Protein AF-A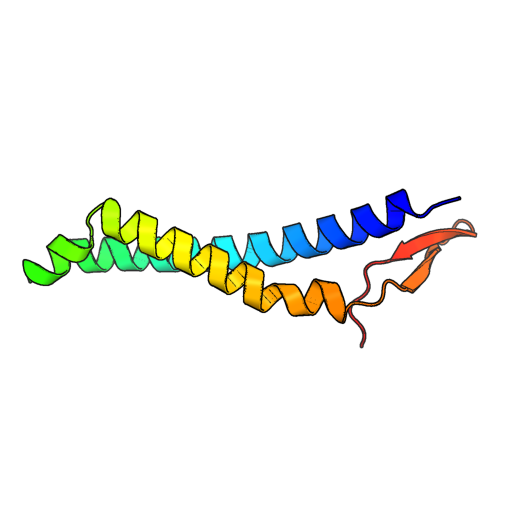0A816HWC2-F1 (afdb_monomer_lite)

pLDDT: mean 72.95, std 12.74, range [32.75, 89.69]

Secondary structure (DSSP, 8-state):
--HHHHHHHHHHHHHHHHHHHHHHHHHHHHHHHHHHHH-S-HHHHTTS-HHHHHHHHHHHHHHHHHHHHHHHHH---EEEEPTTS-EEEE-PPP-

Foldseek 3Di:
DPPVQQVVVLVVVLCVVLVVVLVVVLVVLVVLLVVLCPDPDPVSVVCNDPVNSVVSSVVSSVVSNVVSVVCSVPFDFDFDQDPVRDTDGHSDGDD

Radius of gyration: 19.79 Å; chains: 1; bounding box: 37×24×62 Å

Structure (mmCIF, N/CA/C/O backbone):
data_AF-A0A816HWC2-F1
#
_entry.id   AF-A0A816HWC2-F1
#
loop_
_atom_site.group_PDB
_atom_site.id
_atom_site.type_symbol
_atom_site.label_atom_id
_atom_site.label_alt_id
_atom_site.label_comp_id
_atom_site.label_asym_id
_atom_site.label_entity_id
_atom_site.label_seq_id
_atom_site.pdbx_PDB_ins_code
_atom_site.Cartn_x
_atom_site.Cartn_y
_atom_site.Cartn_z
_atom_site.occupancy
_atom_site.B_iso_or_equiv
_atom_site.auth_seq_id
_atom_site.auth_comp_id
_atom_site.auth_asym_id
_atom_site.auth_atom_id
_atom_si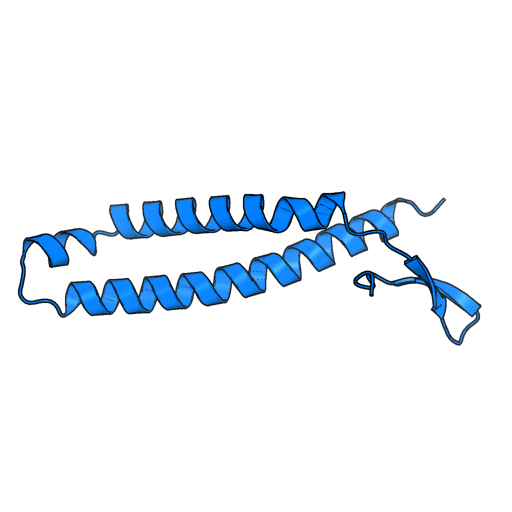te.pdbx_PDB_model_num
ATOM 1 N N . MET A 1 1 ? 17.775 12.187 -25.357 1.00 32.75 1 MET A N 1
ATOM 2 C CA . MET A 1 1 ? 17.493 12.908 -24.096 1.00 32.75 1 MET A CA 1
ATOM 3 C C . MET A 1 1 ? 16.053 12.625 -23.689 1.00 32.75 1 MET A C 1
ATOM 5 O O . MET A 1 1 ? 15.176 13.368 -24.098 1.00 32.75 1 MET A O 1
ATOM 9 N N . THR A 1 2 ? 15.776 11.552 -22.940 1.00 41.78 2 THR A N 1
ATOM 10 C CA . THR A 1 2 ? 14.391 11.294 -22.481 1.00 41.78 2 THR A CA 1
ATOM 11 C C . THR A 1 2 ? 14.342 10.441 -21.207 1.00 41.78 2 THR A C 1
ATOM 13 O O . THR A 1 2 ? 13.577 9.494 -21.100 1.00 41.78 2 THR A O 1
ATOM 16 N N . ASN A 1 3 ? 15.166 10.779 -20.210 1.00 52.75 3 ASN A N 1
ATOM 17 C CA . ASN A 1 3 ? 15.174 10.080 -18.914 1.00 52.75 3 ASN A CA 1
ATOM 18 C C . ASN A 1 3 ? 14.055 10.545 -17.958 1.00 52.75 3 ASN A C 1
ATOM 20 O O . ASN A 1 3 ? 13.645 9.785 -17.085 1.00 52.75 3 ASN A O 1
ATOM 24 N N . GLY A 1 4 ? 13.523 11.763 -18.131 1.00 60.84 4 GLY A N 1
ATOM 25 C CA . GLY A 1 4 ? 12.471 12.310 -17.260 1.00 60.84 4 GLY A CA 1
ATOM 26 C C . GLY A 1 4 ? 11.133 11.577 -17.395 1.00 60.84 4 GLY A C 1
ATOM 27 O O . GLY A 1 4 ? 10.565 11.140 -16.400 1.00 60.84 4 GLY A O 1
ATOM 28 N N . ASN A 1 5 ? 10.678 11.348 -18.630 1.00 67.38 5 ASN A N 1
ATOM 29 C CA . ASN A 1 5 ? 9.385 10.704 -18.900 1.00 67.38 5 ASN A CA 1
ATOM 30 C C . ASN A 1 5 ? 9.338 9.243 -18.418 1.00 67.38 5 ASN A C 1
ATOM 32 O O . ASN A 1 5 ? 8.292 8.763 -17.984 1.00 67.38 5 ASN A O 1
ATOM 36 N N . LEU A 1 6 ? 10.483 8.551 -18.442 1.00 68.31 6 LEU A N 1
ATOM 37 C CA . LEU A 1 6 ? 10.612 7.175 -17.965 1.00 68.31 6 LEU A CA 1
ATOM 38 C C . LEU A 1 6 ? 10.467 7.088 -16.439 1.00 68.31 6 LEU A C 1
ATOM 40 O O . LEU A 1 6 ? 9.684 6.287 -15.926 1.00 68.31 6 LEU A O 1
ATOM 44 N N . ALA A 1 7 ? 11.184 7.953 -15.715 1.00 69.81 7 ALA A N 1
ATOM 45 C CA . ALA A 1 7 ? 11.095 8.035 -14.262 1.00 69.81 7 ALA A CA 1
ATOM 46 C C . ALA A 1 7 ? 9.677 8.421 -13.808 1.00 69.81 7 ALA A C 1
ATOM 48 O O . ALA A 1 7 ? 9.143 7.822 -12.874 1.00 69.81 7 ALA A O 1
ATOM 49 N N . THR A 1 8 ? 9.028 9.356 -14.510 1.00 74.62 8 THR A N 1
ATOM 50 C CA . THR A 1 8 ? 7.641 9.746 -14.228 1.00 74.62 8 THR A CA 1
ATOM 51 C C . THR A 1 8 ? 6.651 8.598 -14.450 1.00 74.62 8 THR A C 1
ATOM 53 O O . THR A 1 8 ? 5.786 8.413 -13.595 1.00 74.62 8 THR A O 1
ATOM 56 N N . CYS A 1 9 ? 6.789 7.781 -15.508 1.00 73.94 9 CYS A N 1
ATOM 57 C CA . CYS A 1 9 ? 5.943 6.583 -15.692 1.00 73.94 9 CYS A CA 1
ATOM 58 C C . CYS A 1 9 ? 6.109 5.613 -14.517 1.00 73.94 9 CYS A C 1
ATOM 60 O O . CYS A 1 9 ? 5.120 5.155 -13.943 1.00 73.94 9 CYS A O 1
ATOM 62 N N . LYS A 1 10 ? 7.358 5.364 -14.096 1.00 72.69 10 LYS A N 1
ATOM 63 C CA . LYS A 1 10 ? 7.663 4.469 -12.971 1.00 72.69 10 LYS A CA 1
ATOM 64 C C . LYS A 1 10 ? 7.004 4.928 -11.673 1.00 72.69 10 LYS A C 1
ATOM 66 O O . LYS A 1 10 ? 6.376 4.132 -10.976 1.00 72.69 10 LYS A O 1
ATOM 71 N N . ILE A 1 11 ? 7.124 6.223 -11.374 1.00 77.94 11 ILE A N 1
ATOM 72 C CA . ILE A 1 11 ? 6.552 6.834 -10.172 1.00 77.94 11 ILE A CA 1
ATOM 73 C C . ILE A 1 11 ? 5.024 6.818 -10.236 1.00 77.94 11 ILE A C 1
ATOM 75 O O . ILE A 1 11 ? 4.395 6.478 -9.240 1.00 77.94 11 ILE A O 1
ATOM 79 N N . GLN A 1 12 ? 4.415 7.132 -11.384 1.00 80.50 12 GLN A N 1
ATOM 80 C CA . GLN A 1 12 ? 2.958 7.078 -11.534 1.00 80.50 12 GLN A CA 1
ATOM 81 C C . GLN A 1 12 ? 2.415 5.663 -11.348 1.00 80.50 12 GLN A C 1
ATOM 83 O O . GLN A 1 12 ? 1.422 5.480 -10.644 1.00 80.50 12 GLN A O 1
ATOM 88 N N . PHE A 1 13 ? 3.068 4.660 -11.936 1.00 76.94 13 PHE A N 1
ATOM 89 C CA . PHE A 1 13 ? 2.647 3.271 -11.796 1.00 76.94 13 PHE A CA 1
ATOM 90 C C . PHE A 1 13 ? 2.740 2.813 -10.337 1.00 76.94 13 PHE A C 1
ATOM 92 O O . PHE A 1 13 ? 1.766 2.301 -9.780 1.00 76.94 13 PHE A O 1
ATOM 99 N N . PHE A 1 14 ? 3.872 3.092 -9.685 1.00 79.31 14 PHE A N 1
ATOM 100 C CA . PHE A 1 14 ? 4.063 2.826 -8.262 1.00 79.31 14 PHE A CA 1
ATOM 101 C C . PHE A 1 14 ? 3.020 3.544 -7.395 1.00 79.31 14 PHE A C 1
ATOM 103 O O . PHE A 1 14 ? 2.400 2.919 -6.534 1.00 79.31 14 PHE A O 1
ATOM 110 N N . ALA A 1 15 ? 2.782 4.836 -7.636 1.00 82.44 15 ALA A N 1
ATOM 111 C CA . ALA A 1 15 ? 1.819 5.635 -6.885 1.00 82.44 15 ALA A CA 1
ATOM 112 C C . ALA A 1 15 ? 0.392 5.101 -7.047 1.00 82.44 15 ALA A C 1
ATOM 114 O O . ALA A 1 15 ? -0.331 4.989 -6.062 1.00 82.44 15 ALA A O 1
ATOM 115 N N . ASN A 1 16 ? -0.016 4.717 -8.256 1.00 82.88 16 ASN A N 1
ATOM 116 C CA . ASN A 1 16 ? -1.359 4.199 -8.507 1.00 82.88 16 ASN A CA 1
ATOM 117 C C . ASN A 1 16 ? -1.579 2.843 -7.814 1.00 82.88 16 ASN A C 1
ATOM 119 O O . ASN A 1 16 ? -2.583 2.636 -7.130 1.00 82.88 16 ASN A O 1
ATOM 123 N N . TYR A 1 17 ? -0.607 1.934 -7.924 1.00 81.88 17 TYR A N 1
ATOM 124 C CA . TYR A 1 17 ? -0.708 0.605 -7.321 1.00 81.88 17 TYR A CA 1
ATOM 125 C C . TYR A 1 17 ? -0.665 0.654 -5.788 1.00 81.88 17 TYR A C 1
ATOM 127 O O . TYR A 1 17 ? -1.498 0.037 -5.118 1.00 81.88 17 TYR A O 1
ATOM 135 N N . SER A 1 18 ? 0.254 1.446 -5.228 1.00 80.75 18 SER A N 1
ATOM 136 C CA . SER A 1 18 ? 0.334 1.671 -3.780 1.00 80.75 18 SER A CA 1
ATOM 137 C C . SER A 1 18 ? -0.918 2.369 -3.248 1.00 80.75 18 SER A C 1
ATOM 139 O O . SER A 1 18 ? -1.450 1.943 -2.227 1.00 80.75 18 SER A O 1
ATOM 141 N N . SER A 1 19 ? -1.459 3.362 -3.964 1.00 84.19 19 SER A N 1
ATOM 142 C CA . SER A 1 19 ? -2.696 4.057 -3.577 1.00 84.19 19 SER A CA 1
ATOM 143 C C . SER A 1 19 ? -3.887 3.106 -3.516 1.00 84.19 19 SER A C 1
ATOM 145 O O . SER A 1 19 ? -4.619 3.125 -2.532 1.00 84.19 19 SER A O 1
ATOM 147 N N . ARG A 1 20 ? -4.048 2.217 -4.507 1.00 86.12 20 ARG A N 1
ATOM 148 C CA . ARG A 1 20 ? -5.097 1.182 -4.488 1.00 86.12 20 ARG A CA 1
ATOM 149 C C . ARG A 1 20 ? -4.981 0.275 -3.268 1.00 86.12 20 ARG A C 1
ATOM 151 O O . ARG A 1 20 ? -5.976 0.039 -2.585 1.00 86.12 20 ARG A O 1
ATOM 158 N N . ALA A 1 21 ? -3.772 -0.199 -2.971 1.00 85.00 21 ALA A N 1
ATOM 159 C CA . ALA A 1 21 ? -3.535 -1.031 -1.799 1.00 85.00 21 ALA A CA 1
ATOM 160 C C . ALA A 1 21 ? -3.855 -0.272 -0.503 1.00 85.00 21 ALA A C 1
ATOM 162 O O . ALA A 1 21 ? -4.599 -0.778 0.335 1.00 85.00 21 ALA A O 1
ATOM 163 N N . ILE A 1 22 ? -3.361 0.961 -0.364 1.00 85.88 22 ILE A N 1
ATOM 164 C CA . ILE A 1 22 ? -3.636 1.819 0.794 1.00 85.88 22 ILE A CA 1
ATOM 165 C C . ILE A 1 22 ? -5.144 2.023 0.958 1.00 85.88 22 ILE A C 1
ATOM 167 O O . ILE A 1 22 ? -5.646 1.849 2.063 1.00 85.88 22 ILE A O 1
ATOM 171 N N . SER A 1 23 ? -5.888 2.310 -0.114 1.00 88.38 23 SER A N 1
ATOM 172 C CA . SER A 1 23 ? -7.348 2.451 -0.056 1.00 88.38 23 SER A CA 1
ATOM 173 C C . SER A 1 23 ? -8.034 1.200 0.495 1.00 88.38 23 SER A C 1
ATOM 175 O O . SER A 1 23 ? -8.857 1.318 1.401 1.00 88.38 23 SER A O 1
ATOM 177 N N . CYS A 1 24 ? -7.674 0.004 0.015 1.00 88.44 24 CYS A N 1
ATOM 178 C CA . CYS A 1 24 ? -8.230 -1.250 0.536 1.00 88.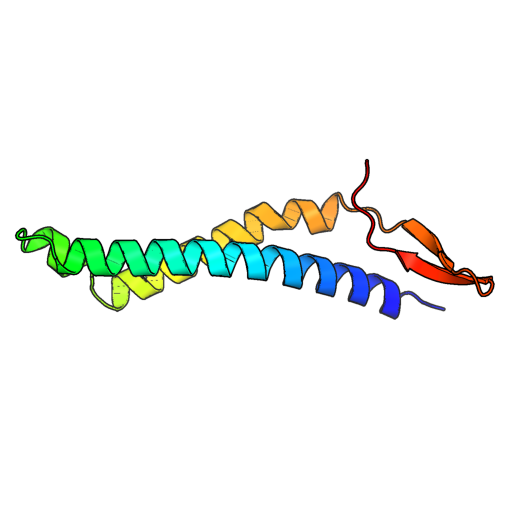44 24 CYS A CA 1
ATOM 179 C C . CYS A 1 24 ? -7.947 -1.420 2.035 1.00 88.44 24 CYS A C 1
ATOM 181 O O . CYS A 1 24 ? -8.845 -1.753 2.807 1.00 88.44 24 CYS A O 1
ATOM 183 N N . TRP A 1 25 ? -6.717 -1.143 2.463 1.00 86.12 25 TRP A N 1
ATOM 184 C CA . TRP A 1 25 ? -6.321 -1.275 3.864 1.00 86.12 25 TRP A CA 1
ATOM 185 C C . TRP A 1 25 ? -6.951 -0.221 4.779 1.00 86.12 25 TRP A C 1
ATOM 187 O O . TRP A 1 25 ? -7.327 -0.540 5.905 1.00 86.12 25 TRP A O 1
ATOM 197 N N . LEU A 1 26 ? -7.135 1.011 4.299 1.00 85.88 26 LEU A N 1
ATOM 198 C CA . LEU A 1 26 ? -7.858 2.057 5.026 1.00 85.88 26 LEU A CA 1
ATOM 199 C C . LEU A 1 26 ? -9.320 1.670 5.262 1.00 85.88 26 LEU A C 1
ATOM 201 O O . LEU A 1 26 ? -9.842 1.911 6.348 1.00 85.88 26 LEU A O 1
ATOM 205 N N . ILE A 1 27 ? -9.968 1.032 4.282 1.00 89.69 27 ILE A N 1
ATOM 206 C CA . ILE A 1 27 ? -11.336 0.520 4.438 1.00 89.69 27 ILE A CA 1
ATOM 207 C C . ILE A 1 27 ? -11.374 -0.560 5.525 1.00 89.69 27 ILE A C 1
ATOM 209 O O . ILE A 1 27 ? -12.210 -0.488 6.424 1.00 89.69 27 ILE A O 1
ATOM 213 N N . VAL A 1 28 ? -10.440 -1.518 5.500 1.00 88.62 28 VAL A N 1
ATOM 214 C CA . VAL A 1 28 ? -10.343 -2.566 6.533 1.00 88.62 28 VAL A CA 1
ATOM 215 C C . VAL A 1 28 ? -10.122 -1.960 7.921 1.00 88.62 28 VAL A C 1
ATOM 217 O O . VAL A 1 28 ? -10.791 -2.359 8.876 1.00 88.62 28 VAL A O 1
ATOM 220 N N . LEU A 1 29 ? -9.239 -0.964 8.043 1.00 85.12 29 LEU A N 1
ATOM 221 C CA . LEU A 1 29 ? -9.009 -0.244 9.298 1.00 85.12 29 LEU A CA 1
ATOM 222 C C . LEU A 1 29 ? -10.266 0.494 9.776 1.00 85.12 29 LEU A C 1
ATOM 224 O O . LEU A 1 29 ? -10.588 0.422 10.958 1.00 85.12 29 LEU A O 1
ATOM 228 N N . ALA A 1 30 ? -11.017 1.136 8.878 1.00 85.81 30 ALA A N 1
ATOM 229 C CA . ALA A 1 30 ? -12.270 1.811 9.219 1.00 85.81 30 ALA A CA 1
ATOM 230 C C . ALA A 1 30 ? -13.363 0.829 9.680 1.00 85.81 30 ALA A C 1
ATOM 232 O O . ALA A 1 30 ? -14.083 1.097 10.644 1.00 85.81 30 ALA A O 1
ATOM 233 N N . CYS A 1 31 ? -13.473 -0.333 9.028 1.00 88.50 31 CYS A N 1
ATOM 234 C CA . CYS A 1 31 ? -14.364 -1.413 9.456 1.00 88.50 31 CYS A CA 1
ATOM 235 C C . CYS A 1 31 ? -13.966 -1.957 10.834 1.00 88.50 31 CYS A C 1
ATOM 237 O O . CYS A 1 31 ? -14.825 -2.179 11.685 1.00 88.50 31 CYS A O 1
ATOM 239 N N . THR A 1 32 ? -12.664 -2.128 11.059 1.00 85.00 32 THR A N 1
ATOM 240 C CA . THR A 1 32 ? -12.103 -2.613 12.325 1.00 85.00 32 THR A CA 1
ATOM 241 C C . THR A 1 32 ? -12.358 -1.622 13.463 1.00 85.00 32 THR A C 1
ATOM 243 O O . THR A 1 32 ? -12.780 -2.024 14.544 1.00 85.00 32 THR A O 1
ATOM 246 N N . ASP A 1 33 ? -12.187 -0.323 13.211 1.00 82.69 33 ASP A N 1
ATOM 247 C CA . ASP A 1 33 ? -12.496 0.733 14.178 1.00 82.69 33 ASP A CA 1
ATOM 248 C C . ASP A 1 33 ? -13.983 0.724 14.575 1.00 82.69 33 ASP A C 1
ATOM 250 O O . ASP A 1 33 ? -14.306 0.667 15.765 1.00 82.69 33 ASP A O 1
ATOM 254 N N . ARG A 1 34 ? -14.898 0.639 13.595 1.00 82.88 34 ARG A N 1
ATOM 255 C CA . ARG A 1 34 ? -16.339 0.484 13.870 1.00 82.88 34 ARG A CA 1
ATOM 256 C C . ARG A 1 34 ? -16.665 -0.793 14.645 1.00 82.88 34 ARG A C 1
ATOM 258 O O . ARG A 1 34 ? -17.519 -0.759 15.531 1.00 82.88 34 ARG A O 1
ATOM 265 N N . PHE A 1 35 ? -16.000 -1.905 14.334 1.00 82.00 35 PHE A N 1
ATOM 266 C CA . PHE A 1 35 ? -16.181 -3.165 15.055 1.00 82.00 35 PHE A CA 1
ATOM 267 C C . PHE A 1 35 ? -15.758 -3.036 16.524 1.00 82.00 35 PHE A C 1
ATOM 269 O O . PHE A 1 35 ? -16.502 -3.430 17.423 1.00 82.00 35 PHE A O 1
ATOM 276 N N . PHE A 1 36 ? -14.610 -2.409 16.787 1.00 77.69 36 PHE A N 1
ATOM 277 C CA . PHE A 1 36 ? -14.149 -2.146 18.149 1.00 77.69 36 PHE A CA 1
ATOM 278 C C . PHE A 1 36 ? -15.058 -1.181 18.908 1.00 77.69 36 PHE A C 1
ATOM 280 O O . PHE A 1 36 ? -15.285 -1.380 20.102 1.00 77.69 36 PHE A O 1
ATOM 287 N N . HIS A 1 37 ? -15.630 -0.189 18.226 1.00 75.38 37 HIS A N 1
ATOM 288 C CA . HIS A 1 37 ? -16.603 0.718 18.828 1.00 75.38 37 HIS A CA 1
ATOM 289 C C . HIS A 1 37 ? -17.909 0.008 19.226 1.00 75.38 37 HIS A C 1
ATOM 291 O O . HIS A 1 37 ? -18.522 0.363 20.232 1.00 75.38 37 HIS A O 1
ATOM 297 N N . SER A 1 38 ? -18.332 -1.009 18.466 1.00 79.94 38 SER A N 1
ATOM 298 C CA . SER A 1 38 ? -19.532 -1.803 18.766 1.00 79.94 38 SER A CA 1
ATOM 299 C C . SER A 1 38 ? -19.313 -2.879 19.839 1.00 79.94 38 SER A C 1
ATOM 301 O O . SER A 1 38 ? -20.279 -3.513 20.265 1.00 79.94 38 SER A O 1
ATOM 303 N N . SER A 1 39 ? -18.070 -3.124 20.264 1.00 74.75 39 SER A N 1
ATOM 304 C CA . SER A 1 39 ? -17.760 -4.180 21.227 1.00 74.75 39 SER A CA 1
ATOM 305 C C . SER A 1 39 ? -18.141 -3.773 22.663 1.00 74.75 39 SER A C 1
ATOM 307 O O . SER A 1 39 ? -17.809 -2.667 23.097 1.00 74.75 39 SER A O 1
ATOM 309 N N . PRO A 1 40 ? -18.788 -4.659 23.447 1.00 70.94 40 PRO A N 1
ATOM 310 C CA . PRO A 1 40 ? -19.191 -4.374 24.828 1.00 70.94 40 PRO A CA 1
ATOM 311 C C . PRO A 1 40 ? -18.008 -4.268 25.808 1.00 70.94 40 PRO A C 1
ATOM 313 O O . PRO A 1 40 ? -18.170 -3.812 26.939 1.00 70.94 40 PRO A O 1
ATOM 316 N N . SER A 1 41 ? -16.802 -4.675 25.405 1.00 75.88 41 SER A N 1
ATOM 317 C CA . SER A 1 41 ? -15.619 -4.677 26.268 1.00 75.88 41 SER A CA 1
ATOM 318 C C . SER A 1 41 ? -14.922 -3.309 26.291 1.00 75.88 41 SER A C 1
ATOM 320 O O . SER A 1 41 ? -14.362 -2.865 25.288 1.00 75.88 41 SER A O 1
ATOM 322 N N . ALA A 1 42 ? -14.852 -2.666 27.463 1.00 69.25 42 ALA A N 1
ATOM 323 C CA . ALA A 1 42 ? -14.223 -1.346 27.639 1.00 69.25 42 ALA A CA 1
ATOM 324 C C . ALA A 1 42 ? -12.746 -1.284 27.183 1.00 69.25 42 ALA A C 1
ATOM 326 O O . ALA A 1 42 ? -12.296 -0.258 26.670 1.00 69.25 42 ALA A O 1
ATOM 327 N N . ASN A 1 43 ? -12.004 -2.392 27.303 1.00 65.75 43 ASN A N 1
ATOM 328 C CA . ASN A 1 43 ? -10.621 -2.498 26.820 1.00 65.75 43 ASN A CA 1
ATOM 329 C C . ASN A 1 43 ? -10.517 -2.413 25.287 1.00 65.75 43 ASN A C 1
ATOM 331 O O . ASN A 1 43 ? -9.596 -1.785 24.771 1.00 65.75 43 ASN A O 1
ATOM 335 N N . ILE A 1 44 ? -11.481 -2.996 24.568 1.00 65.44 44 ILE A N 1
ATOM 336 C CA . ILE A 1 44 ? -11.536 -2.998 23.098 1.00 65.44 44 ILE A CA 1
ATOM 337 C C . ILE A 1 44 ? -12.011 -1.632 22.591 1.00 65.44 44 ILE A C 1
ATOM 339 O O . ILE A 1 44 ? -11.467 -1.087 21.634 1.00 65.44 44 ILE A O 1
ATOM 343 N N . ARG A 1 45 ? -12.939 -0.998 23.312 1.00 65.38 45 ARG A N 1
ATOM 344 C CA . ARG A 1 45 ? -13.396 0.363 23.014 1.00 65.38 45 ARG A CA 1
ATOM 345 C C . ARG A 1 45 ? -12.283 1.410 23.160 1.00 65.38 45 ARG A C 1
ATOM 347 O O . ARG A 1 45 ? -12.254 2.384 22.415 1.00 65.38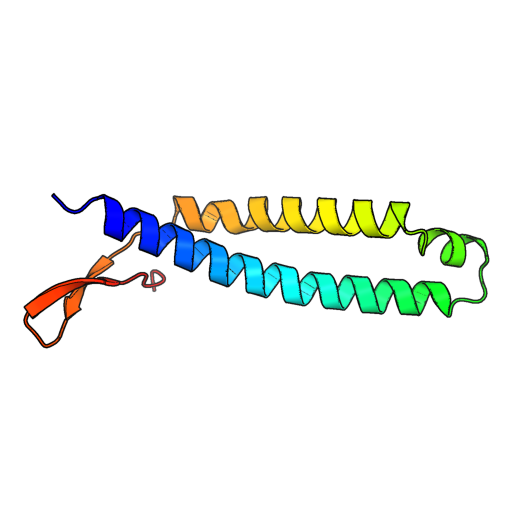 45 ARG A O 1
ATOM 354 N N . ARG A 1 46 ? -11.314 1.190 24.060 1.00 64.25 46 ARG A N 1
ATOM 355 C CA . ARG A 1 46 ? -10.122 2.050 24.209 1.00 64.25 46 ARG A CA 1
ATOM 356 C C . ARG A 1 46 ? -9.141 1.933 23.032 1.00 64.25 46 ARG A C 1
ATOM 358 O O . ARG A 1 46 ? -8.340 2.844 22.827 1.00 64.25 46 ARG A O 1
ATOM 365 N N . LEU A 1 47 ? -9.201 0.839 22.267 1.00 63.84 47 LEU A N 1
ATOM 366 C CA . LEU A 1 47 ? -8.404 0.636 21.052 1.00 63.84 47 LEU A CA 1
ATOM 367 C C . LEU A 1 47 ? -8.902 1.491 19.875 1.00 63.84 47 LEU A C 1
ATOM 369 O O . LEU A 1 47 ? -8.086 1.894 19.055 1.00 63.84 47 LEU A O 1
ATOM 373 N N . SER A 1 48 ? -10.182 1.884 19.853 1.00 64.25 48 SER A N 1
ATOM 374 C CA . SER A 1 48 ? -10.745 2.909 18.945 1.00 64.25 48 SER A CA 1
ATOM 375 C C . SER A 1 48 ? -10.394 4.339 19.411 1.00 64.25 48 SER A C 1
ATOM 377 O O . SER A 1 48 ? -11.171 5.289 19.351 1.00 64.25 48 SER A O 1
ATOM 379 N N . SER A 1 49 ? -9.193 4.523 19.963 1.00 70.56 49 SER A N 1
ATOM 380 C CA . SER A 1 49 ? -8.674 5.859 20.245 1.00 70.56 49 SER A CA 1
ATOM 381 C C . SER A 1 49 ? -8.039 6.417 18.976 1.00 70.56 49 SER A C 1
ATOM 383 O O . SER A 1 49 ? -7.252 5.728 18.324 1.00 70.56 49 SER A O 1
ATOM 385 N N . MET A 1 50 ? -8.278 7.699 18.671 1.00 71.31 50 MET A N 1
ATOM 386 C CA . MET A 1 50 ? -7.660 8.396 17.528 1.00 71.31 50 MET A CA 1
ATOM 387 C C . MET A 1 50 ? -6.133 8.223 17.461 1.00 71.31 50 MET A C 1
ATOM 389 O O . MET A 1 50 ? -5.554 8.264 16.377 1.00 71.31 50 MET A O 1
ATOM 393 N N . LYS A 1 51 ? -5.467 8.023 18.608 1.00 77.38 51 LYS A N 1
ATOM 394 C CA . LYS A 1 51 ? -4.026 7.740 18.667 1.00 77.38 51 LYS A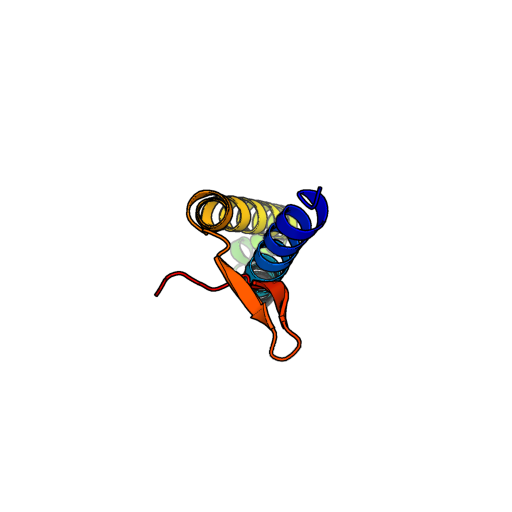 CA 1
ATOM 395 C C . LYS A 1 51 ? -3.690 6.390 18.032 1.00 77.38 51 LYS A C 1
ATOM 397 O O . LYS A 1 51 ? -2.785 6.326 17.209 1.00 77.38 51 LYS A O 1
ATOM 402 N N . VAL A 1 52 ? -4.427 5.336 18.379 1.00 77.88 52 VAL A N 1
ATOM 403 C CA . VAL A 1 52 ? -4.211 3.980 17.854 1.00 77.88 52 VAL A CA 1
ATOM 404 C C . VAL A 1 52 ? -4.580 3.918 16.377 1.00 77.88 52 VAL A C 1
ATOM 406 O O . VAL A 1 52 ? -3.801 3.389 15.595 1.00 77.88 52 VAL A O 1
ATOM 409 N N . ALA A 1 53 ? -5.689 4.542 15.969 1.00 79.12 53 ALA A N 1
ATOM 410 C CA . ALA A 1 53 ? -6.080 4.618 14.561 1.00 79.12 53 ALA A CA 1
ATOM 411 C C . ALA A 1 53 ? -5.017 5.325 13.697 1.00 79.12 53 ALA A C 1
ATOM 413 O O . ALA A 1 53 ? -4.680 4.850 12.610 1.00 79.12 53 ALA A O 1
ATOM 414 N N . ARG A 1 54 ? -4.429 6.423 14.199 1.00 82.06 54 ARG A N 1
ATOM 415 C CA . ARG A 1 54 ? -3.306 7.105 13.535 1.00 82.06 54 ARG A CA 1
ATOM 416 C C . ARG A 1 54 ? -2.069 6.219 13.441 1.00 82.06 54 ARG A C 1
ATOM 418 O O . ARG A 1 54 ? -1.511 6.101 12.357 1.00 82.06 54 ARG A O 1
ATOM 425 N N . TRP A 1 55 ? -1.659 5.581 14.538 1.00 85.44 55 TRP A N 1
ATOM 426 C CA . TRP A 1 55 ? -0.505 4.677 14.532 1.00 85.44 55 TRP A CA 1
ATOM 427 C C . TRP A 1 55 ? -0.711 3.480 13.604 1.00 85.44 55 TRP A C 1
ATOM 429 O O . TRP A 1 55 ? 0.175 3.185 12.811 1.00 85.44 55 TRP A O 1
ATOM 439 N N . ALA A 1 56 ? -1.883 2.844 13.641 1.00 83.75 56 ALA A N 1
ATOM 440 C CA . ALA A 1 56 ? -2.230 1.737 12.757 1.00 83.75 56 ALA A CA 1
ATOM 441 C C . ALA A 1 56 ? -2.176 2.170 11.289 1.00 83.75 56 ALA A C 1
ATOM 443 O O . ALA A 1 56 ? -1.509 1.525 10.490 1.00 83.75 56 ALA A O 1
ATOM 444 N N . THR A 1 57 ? -2.776 3.317 10.954 1.00 85.81 57 THR A N 1
ATOM 445 C CA . THR A 1 57 ? -2.733 3.864 9.592 1.00 85.81 57 THR A CA 1
ATOM 446 C C . THR A 1 57 ? -1.298 4.122 9.133 1.00 85.81 57 THR A C 1
ATOM 448 O O . THR A 1 57 ? -0.929 3.687 8.048 1.00 85.81 57 THR A O 1
ATOM 451 N N . THR A 1 58 ? -0.471 4.773 9.958 1.00 87.31 58 THR A N 1
ATOM 452 C CA . THR A 1 58 ? 0.939 5.047 9.633 1.00 87.31 58 THR A CA 1
ATOM 453 C C . THR A 1 58 ? 1.753 3.764 9.469 1.00 87.31 58 THR A C 1
ATOM 455 O O . THR A 1 58 ? 2.545 3.646 8.539 1.00 87.31 58 THR A O 1
ATOM 458 N N . ILE A 1 59 ? 1.566 2.780 10.350 1.00 88.69 59 ILE A N 1
ATOM 459 C CA . ILE A 1 59 ? 2.268 1.495 10.261 1.00 88.69 59 ILE A CA 1
ATOM 460 C C . ILE A 1 59 ? 1.868 0.772 8.974 1.00 88.69 59 ILE A C 1
ATOM 462 O O . ILE A 1 59 ? 2.737 0.300 8.244 1.00 88.69 59 ILE A O 1
ATOM 466 N N . THR A 1 60 ? 0.572 0.729 8.658 1.00 86.88 60 THR A N 1
ATOM 467 C CA . THR A 1 60 ? 0.065 0.083 7.446 1.00 86.88 60 THR A CA 1
ATOM 468 C C . THR A 1 60 ? 0.556 0.780 6.179 1.00 86.88 60 THR A C 1
ATOM 470 O O . THR A 1 60 ? 0.979 0.095 5.251 1.00 86.88 60 THR A O 1
ATOM 473 N N . THR A 1 61 ? 0.578 2.115 6.123 1.00 86.06 61 THR A N 1
ATOM 474 C CA . THR A 1 61 ? 1.106 2.833 4.950 1.00 86.06 61 THR A CA 1
ATOM 475 C C . THR A 1 61 ? 2.602 2.595 4.756 1.00 86.06 61 THR A C 1
ATOM 477 O O . THR A 1 61 ? 3.025 2.341 3.629 1.00 86.06 61 THR A O 1
ATOM 480 N N . VAL A 1 62 ? 3.400 2.596 5.830 1.00 87.88 62 VAL A N 1
ATOM 481 C CA . VAL A 1 62 ? 4.843 2.302 5.767 1.00 87.88 62 VAL A CA 1
ATOM 482 C C . VAL A 1 62 ? 5.102 0.855 5.335 1.00 87.88 62 VAL A C 1
ATOM 484 O O . VAL A 1 62 ? 5.927 0.623 4.452 1.00 87.88 62 VAL A O 1
ATOM 487 N N . LEU A 1 63 ? 4.371 -0.116 5.893 1.00 87.44 63 LEU A N 1
ATOM 488 C CA . LEU A 1 63 ? 4.464 -1.528 5.498 1.00 87.44 63 LEU A CA 1
ATOM 489 C C . LEU A 1 63 ? 4.111 -1.736 4.027 1.00 87.44 63 LEU A C 1
ATOM 491 O O . LEU A 1 63 ? 4.818 -2.457 3.328 1.00 87.44 63 LEU A O 1
ATOM 495 N N . LEU A 1 64 ? 3.052 -1.088 3.541 1.00 84.62 64 LEU A N 1
ATOM 496 C CA . LEU A 1 64 ? 2.668 -1.163 2.134 1.00 84.62 64 LEU A CA 1
ATOM 497 C C . LEU A 1 64 ? 3.718 -0.521 1.230 1.00 84.62 64 LEU A C 1
ATOM 499 O O . LEU A 1 64 ? 4.069 -1.109 0.216 1.00 84.62 64 LEU A O 1
ATOM 503 N N . MET A 1 65 ? 4.273 0.633 1.601 1.00 82.12 65 MET A N 1
ATOM 504 C CA . MET A 1 65 ? 5.360 1.263 0.844 1.00 82.12 65 MET A CA 1
ATOM 505 C C . MET A 1 65 ? 6.595 0.357 0.761 1.00 82.12 65 MET A C 1
ATOM 507 O O . MET A 1 65 ? 7.169 0.206 -0.315 1.00 82.12 65 MET A O 1
ATOM 511 N N . LEU A 1 66 ? 6.969 -0.298 1.865 1.00 84.12 66 LEU A N 1
ATOM 512 C CA . LEU A 1 66 ? 8.065 -1.271 1.900 1.00 84.12 66 LEU A CA 1
ATOM 513 C C . LEU A 1 66 ? 7.760 -2.504 1.050 1.00 84.12 66 LEU A C 1
ATOM 515 O O . LEU A 1 66 ? 8.597 -2.909 0.247 1.00 84.12 66 LEU A O 1
ATOM 519 N N . LEU A 1 67 ? 6.558 -3.069 1.164 1.00 81.94 67 LEU A N 1
ATOM 520 C CA . LEU A 1 67 ? 6.144 -4.207 0.346 1.00 81.94 67 LEU A CA 1
ATOM 521 C C . LEU A 1 67 ? 6.150 -3.849 -1.136 1.00 81.94 67 LEU A C 1
ATOM 523 O O . LEU A 1 67 ? 6.679 -4.615 -1.924 1.00 81.94 67 LEU A O 1
ATOM 527 N N . TYR A 1 68 ? 5.644 -2.682 -1.528 1.00 77.12 68 TYR A N 1
ATOM 528 C CA . TYR A 1 68 ? 5.637 -2.241 -2.924 1.00 77.12 68 TYR A CA 1
ATOM 529 C C . TYR A 1 68 ? 6.994 -1.716 -3.410 1.00 77.12 68 TYR A C 1
ATOM 531 O O . TYR A 1 68 ? 7.173 -1.545 -4.614 1.00 77.12 68 TYR A O 1
ATOM 539 N N . SER A 1 69 ? 7.978 -1.509 -2.530 1.00 77.94 69 SER A N 1
ATOM 540 C CA . SER A 1 69 ? 9.321 -1.071 -2.933 1.00 77.94 69 SER A CA 1
ATOM 541 C C . SER A 1 69 ? 10.005 -2.066 -3.877 1.00 77.94 69 SER A C 1
ATOM 543 O O . SER A 1 69 ? 10.734 -1.647 -4.774 1.00 77.94 69 SER A O 1
ATOM 545 N N . HIS A 1 70 ? 9.696 -3.367 -3.771 1.00 75.25 70 HIS A N 1
ATOM 546 C CA . HIS A 1 70 ? 10.208 -4.366 -4.713 1.00 75.25 70 HIS A CA 1
ATOM 547 C C . HIS A 1 70 ? 9.747 -4.079 -6.153 1.00 75.25 70 HIS A C 1
ATOM 549 O O . HIS A 1 70 ? 10.519 -4.274 -7.087 1.00 75.25 70 HIS A O 1
ATOM 555 N N . MET A 1 71 ? 8.545 -3.521 -6.350 1.00 71.00 71 MET A N 1
ATOM 556 C CA . MET A 1 71 ? 8.067 -3.105 -7.674 1.00 71.00 71 MET A CA 1
ATOM 557 C C . MET A 1 71 ? 8.885 -1.937 -8.235 1.00 71.00 71 MET A C 1
ATOM 559 O O . MET A 1 71 ? 9.007 -1.795 -9.441 1.00 71.00 71 MET A O 1
ATOM 563 N N . LEU A 1 72 ? 9.508 -1.097 -7.406 1.00 70.62 72 LEU A N 1
ATOM 564 C CA . LEU A 1 72 ? 10.418 -0.071 -7.928 1.00 70.62 72 LEU A CA 1
ATOM 565 C C . LEU A 1 72 ? 11.747 -0.665 -8.405 1.00 70.62 72 LEU A C 1
ATOM 567 O O . LEU A 1 72 ? 12.375 -0.096 -9.294 1.00 70.62 72 LEU A O 1
ATOM 571 N N . ILE A 1 73 ? 12.179 -1.793 -7.847 1.00 70.50 73 ILE A N 1
ATOM 572 C CA . ILE A 1 73 ? 13.479 -2.395 -8.163 1.00 70.50 73 ILE A CA 1
ATOM 573 C C . ILE A 1 73 ? 13.355 -3.371 -9.338 1.00 70.50 73 ILE A C 1
ATOM 575 O O . ILE A 1 73 ? 14.114 -3.261 -10.294 1.00 70.50 73 ILE A O 1
ATOM 579 N N . TYR A 1 74 ? 12.373 -4.273 -9.297 1.00 67.75 74 TYR A N 1
ATOM 580 C CA . TYR A 1 74 ? 12.234 -5.373 -10.259 1.00 67.75 74 TYR A CA 1
ATOM 581 C C . TYR A 1 74 ? 11.472 -5.012 -11.539 1.00 67.75 74 TYR A C 1
ATOM 583 O O . TYR A 1 74 ? 11.496 -5.774 -12.500 1.00 67.75 74 TYR A O 1
ATOM 591 N N . TYR A 1 75 ? 10.773 -3.878 -11.574 1.00 64.62 75 TYR A N 1
ATOM 592 C CA . TYR A 1 75 ? 9.929 -3.535 -12.716 1.00 64.62 75 TYR A CA 1
ATOM 593 C C . TYR A 1 75 ? 10.746 -2.829 -13.803 1.00 64.62 75 TYR A C 1
ATOM 595 O O 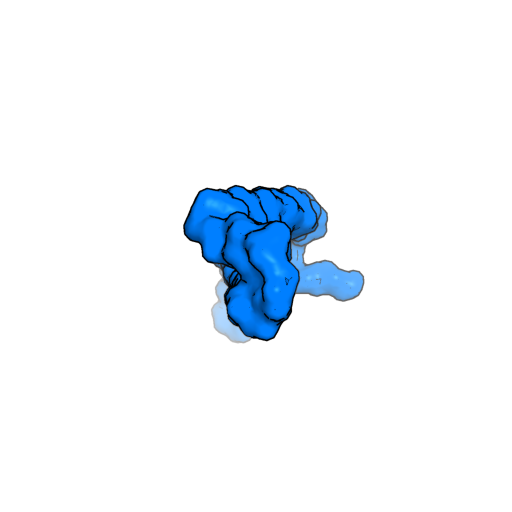. TYR A 1 75 ? 11.142 -1.662 -13.666 1.00 64.62 75 TYR A O 1
ATOM 603 N N . GLU A 1 76 ? 11.013 -3.575 -14.873 1.00 59.47 76 GLU A N 1
ATOM 604 C CA . GLU A 1 76 ? 11.698 -3.110 -16.073 1.00 59.47 76 GLU A CA 1
ATOM 605 C C . GLU A 1 76 ? 10.690 -2.448 -17.022 1.00 59.47 76 GLU A C 1
ATOM 607 O O . GLU A 1 76 ? 9.704 -3.055 -17.437 1.00 59.47 76 GLU A O 1
ATOM 612 N N . ILE A 1 77 ? 10.908 -1.173 -17.346 1.00 59.62 77 ILE A N 1
ATOM 613 C CA . ILE A 1 77 ? 10.025 -0.438 -18.255 1.00 59.62 77 ILE A CA 1
ATOM 614 C C . ILE A 1 77 ? 10.438 -0.775 -19.685 1.00 59.62 77 ILE A C 1
ATOM 616 O O . ILE A 1 77 ? 11.502 -0.361 -20.142 1.00 59.62 77 ILE A O 1
ATOM 620 N N . SER A 1 78 ? 9.591 -1.524 -20.388 1.00 57.12 78 SER A N 1
ATOM 621 C CA . SER A 1 78 ? 9.783 -1.819 -21.806 1.00 57.12 78 SER A CA 1
ATOM 622 C C . SER A 1 78 ? 9.291 -0.653 -22.663 1.00 57.12 78 SER A C 1
ATOM 624 O O . SER A 1 78 ? 8.149 -0.204 -22.560 1.00 57.12 78 SER A O 1
ATOM 626 N N . ASN A 1 79 ? 10.158 -0.155 -23.539 1.00 55.88 79 ASN A N 1
ATOM 627 C CA . ASN A 1 79 ? 9.794 0.868 -24.513 1.00 55.88 79 ASN A CA 1
ATOM 628 C C . ASN A 1 79 ? 8.996 0.188 -25.631 1.00 55.88 79 ASN A C 1
ATOM 630 O O . ASN A 1 79 ? 9.543 -0.668 -26.326 1.00 55.88 79 ASN A O 1
ATOM 634 N N . ALA A 1 80 ? 7.723 0.541 -25.805 1.00 57.44 80 ALA A N 1
ATOM 635 C CA . ALA A 1 80 ? 6.926 0.018 -26.908 1.00 57.44 80 ALA A CA 1
ATOM 636 C C . ALA A 1 80 ? 6.780 1.077 -28.001 1.00 57.44 80 ALA A C 1
ATOM 638 O O . ALA A 1 80 ? 6.720 2.279 -27.729 1.00 57.44 80 ALA A O 1
ATOM 639 N N . PHE A 1 81 ? 6.713 0.617 -29.246 1.00 59.31 81 PHE A N 1
ATOM 640 C CA . PHE A 1 81 ? 6.344 1.471 -30.364 1.00 59.31 81 PHE A CA 1
ATOM 641 C C . PHE A 1 81 ? 4.831 1.669 -30.365 1.00 59.31 81 PHE A C 1
ATOM 643 O O . PHE A 1 81 ? 4.065 0.707 -30.444 1.00 59.31 81 PHE A O 1
ATOM 650 N N . ASP A 1 82 ? 4.408 2.926 -30.276 1.00 62.22 82 ASP A N 1
ATOM 651 C CA . ASP A 1 82 ? 3.024 3.302 -30.523 1.00 62.22 82 ASP A CA 1
ATOM 652 C C . ASP A 1 82 ? 2.668 3.081 -32.011 1.00 62.22 82 ASP A C 1
ATOM 654 O O . ASP A 1 82 ? 3.553 3.054 -32.874 1.00 62.22 82 ASP A O 1
ATOM 658 N N . ARG A 1 83 ? 1.374 2.956 -32.344 1.00 64.06 83 ARG A N 1
ATOM 659 C CA . ARG A 1 83 ? 0.896 2.777 -33.734 1.00 64.06 83 ARG A CA 1
ATOM 660 C C . ARG A 1 83 ? 1.327 3.912 -34.669 1.00 64.06 83 ARG A C 1
ATOM 662 O O . ARG A 1 83 ? 1.354 3.714 -35.879 1.00 64.06 83 ARG A O 1
ATOM 669 N N . PHE A 1 84 ? 1.690 5.068 -34.116 1.00 72.75 84 PHE A N 1
ATOM 670 C CA . PHE A 1 84 ? 2.214 6.221 -34.851 1.00 72.75 84 PHE A CA 1
ATOM 671 C C . PHE A 1 84 ? 3.751 6.257 -34.962 1.00 72.75 84 PHE A C 1
ATOM 673 O O . PHE A 1 84 ? 4.315 7.284 -35.332 1.00 72.75 84 PHE A O 1
ATOM 680 N N . GLY A 1 85 ? 4.456 5.170 -34.623 1.00 66.38 85 GLY A N 1
ATOM 681 C CA . GLY A 1 85 ? 5.918 5.086 -34.739 1.00 66.38 85 GLY A CA 1
ATOM 682 C C . GLY A 1 85 ? 6.690 5.850 -33.654 1.00 66.38 85 GLY A C 1
ATOM 683 O O . GLY A 1 85 ? 7.908 5.978 -33.740 1.00 66.38 85 GLY A O 1
ATOM 684 N N . SER A 1 86 ? 6.000 6.356 -32.628 1.00 61.00 86 SER A N 1
ATOM 685 C CA . SER A 1 86 ? 6.621 7.037 -31.488 1.00 61.00 86 SER A CA 1
ATOM 686 C C . SER A 1 86 ? 7.010 6.044 -30.394 1.00 61.00 86 SER A C 1
ATOM 688 O O . SER A 1 86 ? 6.246 5.138 -30.067 1.00 61.00 86 SER A O 1
ATOM 690 N N . ILE A 1 87 ? 8.193 6.229 -29.804 1.00 60.41 87 ILE A N 1
ATOM 691 C CA . ILE A 1 87 ? 8.657 5.434 -28.662 1.00 60.41 87 ILE A CA 1
ATOM 692 C C . ILE A 1 87 ? 7.948 5.954 -27.411 1.00 60.41 87 ILE A C 1
ATOM 694 O O . ILE A 1 87 ? 8.260 7.048 -26.932 1.00 60.41 87 ILE A O 1
ATOM 698 N N . VAL A 1 88 ? 7.009 5.174 -26.877 1.00 63.44 88 VAL A N 1
ATOM 699 C CA . VAL A 1 88 ? 6.342 5.476 -25.608 1.00 63.44 88 VAL A CA 1
ATOM 700 C C . VAL A 1 88 ? 6.818 4.494 -24.534 1.00 63.44 88 VAL A C 1
ATOM 702 O O . VAL A 1 88 ? 6.860 3.283 -24.773 1.00 63.44 88 VAL A O 1
ATOM 705 N N . PRO A 1 89 ? 7.214 4.979 -23.344 1.00 58.84 89 PRO A N 1
ATOM 706 C CA . PRO A 1 89 ? 7.546 4.092 -22.241 1.00 58.84 89 PRO A CA 1
ATOM 707 C C . PRO A 1 89 ? 6.262 3.380 -21.806 1.00 58.84 89 PRO A C 1
ATOM 709 O O . PRO A 1 89 ? 5.358 4.007 -21.254 1.00 58.84 89 PRO A O 1
ATOM 712 N N . MET A 1 90 ? 6.156 2.079 -22.078 1.00 58.22 90 MET A N 1
ATOM 713 C CA . MET A 1 90 ? 5.047 1.274 -21.586 1.00 58.22 90 MET A CA 1
ATOM 714 C C . MET A 1 90 ? 5.458 0.653 -20.258 1.00 58.22 90 MET A C 1
ATOM 716 O O . MET A 1 90 ? 6.343 -0.196 -20.178 1.00 58.22 90 MET A O 1
ATOM 720 N N . CYS A 1 91 ? 4.794 1.088 -19.191 1.00 60.34 91 CYS A N 1
ATOM 721 C CA . CYS A 1 91 ? 4.890 0.461 -17.882 1.00 60.34 91 CYS A CA 1
ATOM 722 C C . CYS A 1 91 ? 4.152 -0.898 -17.935 1.00 60.34 91 CYS A C 1
ATOM 724 O O . CYS A 1 91 ? 2.999 -0.999 -17.523 1.00 60.34 91 CYS A O 1
ATOM 726 N N . ASN A 1 92 ? 4.784 -1.915 -18.532 1.00 52.84 92 ASN A N 1
ATOM 727 C CA . ASN A 1 92 ? 4.234 -3.262 -18.675 1.00 52.84 92 ASN A CA 1
ATOM 728 C C . ASN A 1 92 ? 4.772 -4.158 -17.553 1.00 52.84 92 ASN A C 1
ATOM 730 O O . ASN A 1 92 ? 5.981 -4.196 -17.326 1.00 52.84 92 ASN A O 1
ATOM 734 N N . ALA A 1 93 ? 3.887 -4.876 -16.859 1.00 44.97 93 ALA A N 1
ATOM 735 C CA . ALA A 1 93 ? 4.307 -5.879 -15.887 1.00 44.97 93 ALA A CA 1
ATOM 736 C C . ALA A 1 93 ? 4.972 -7.000 -16.670 1.00 44.97 93 ALA A C 1
ATOM 738 O O . ALA A 1 93 ? 4.361 -7.537 -17.593 1.00 44.97 93 ALA A O 1
ATOM 739 N N . GLN A 1 94 ? 6.227 -7.310 -16.340 1.00 43.06 94 GLN A N 1
ATOM 740 C CA . GLN A 1 94 ? 6.901 -8.491 -16.872 1.00 43.06 94 GLN A CA 1
ATOM 741 C C . GLN A 1 94 ? 5.972 -9.708 -16.719 1.00 43.06 94 GLN A C 1
ATOM 743 O O . GLN A 1 94 ? 5.359 -9.894 -15.665 1.00 43.06 94 GLN A O 1
ATOM 748 N N . LYS A 1 95 ? 5.813 -10.436 -17.828 1.00 37.53 95 LYS A N 1
ATOM 749 C CA . LYS A 1 95 ? 4.921 -11.586 -17.995 1.00 37.53 95 LYS A CA 1
ATOM 750 C C . LYS A 1 95 ? 5.364 -12.773 -17.149 1.00 37.53 95 LYS A C 1
ATOM 752 O O . LYS A 1 95 ? 6.588 -13.019 -17.107 1.00 37.53 95 LYS A O 1
#

Sequence (95 aa):
MTNGNLATCKIQFFANYSSRAISCWLIVLACTDRFFHSSPSANIRRLSSMKVARWATTITTVLLMLLYSHMLIYYEISNAFDRFGSIVPMCNAQK

Organism: Adineta ricciae (NCBI:txid249248)